Protein AF-A0A2J8AB66-F1 (afdb_monomer_lite)

Secondary structure (DSSP, 8-state):
----------TTHHHHHHHHHHHTT---SSSSS--BPPSS---HHHHHHHHHHHHHHGGGTEEEEEEEEES-SSTTS--EEEEEEEEEPPSPP--TT-EEEEE-TT--HHHHHHHHHHHHHTT--EEEEE-SHHHHHHHHHHHHHHHHHHGGGT----B--------------

Organism: NCBI:txid47790

Radius of gyration: 16.84 Å; chains: 1; bounding box: 41×55×39 Å

Structure (mmCIF, N/CA/C/O backbone):
data_AF-A0A2J8AB66-F1
#
_entry.id   AF-A0A2J8AB66-F1
#
loop_
_atom_site.group_PDB
_atom_site.id
_atom_site.type_symbol
_atom_site.label_atom_id
_atom_site.label_alt_id
_atom_site.label_comp_id
_atom_site.label_asym_id
_atom_site.label_entity_id
_atom_site.label_seq_id
_atom_site.pdbx_PDB_ins_code
_atom_site.Cartn_x
_atom_site.Cartn_y
_atom_site.Cartn_z
_atom_site.occupancy
_atom_site.B_iso_or_equiv
_atom_site.auth_seq_id
_atom_site.auth_comp_id
_atom_site.auth_asym_id
_atom_site.auth_atom_id
_atom_site.pdbx_PDB_model_num
ATOM 1 N N . MET A 1 1 ? -18.210 29.509 10.055 1.00 35.59 1 MET A N 1
ATOM 2 C CA . MET A 1 1 ? -19.276 28.928 9.222 1.00 35.59 1 MET A CA 1
ATOM 3 C C . MET A 1 1 ? -18.715 27.593 8.809 1.00 35.59 1 MET A C 1
ATOM 5 O O . MET A 1 1 ? -17.671 27.567 8.174 1.00 35.59 1 MET A O 1
ATOM 9 N N . ASP A 1 2 ? -19.239 26.560 9.450 1.00 39.25 2 ASP A N 1
ATOM 10 C CA . ASP A 1 2 ? -18.725 25.197 9.447 1.00 39.25 2 ASP A CA 1
ATOM 11 C C . ASP A 1 2 ? -19.463 24.464 8.327 1.00 39.25 2 ASP A C 1
ATOM 13 O O . ASP A 1 2 ? -20.623 24.095 8.495 1.00 39.25 2 ASP A O 1
ATOM 17 N N . ASP A 1 3 ? -18.840 24.379 7.152 1.00 37.38 3 ASP A N 1
ATOM 18 C CA . ASP A 1 3 ? -19.375 23.616 6.025 1.00 37.38 3 ASP A CA 1
ATOM 19 C C . ASP A 1 3 ? -18.994 22.150 6.248 1.00 37.38 3 ASP A C 1
ATOM 21 O O . ASP A 1 3 ? -17.990 21.644 5.739 1.00 37.38 3 ASP A O 1
ATOM 25 N N . GLY A 1 4 ? -19.783 21.491 7.099 1.00 34.44 4 GLY A N 1
ATOM 26 C CA . GLY A 1 4 ? -19.770 20.047 7.259 1.00 34.44 4 GLY A CA 1
ATOM 27 C C . GLY A 1 4 ? -20.143 19.397 5.933 1.00 34.44 4 GLY A C 1
ATOM 28 O O . GLY A 1 4 ? -21.312 19.352 5.563 1.00 34.44 4 GLY A O 1
ATOM 29 N N . MET A 1 5 ? -19.133 18.915 5.211 1.00 34.84 5 MET A N 1
ATOM 30 C CA . MET A 1 5 ? -19.314 18.017 4.079 1.00 34.84 5 MET A CA 1
ATOM 31 C C . MET A 1 5 ? -19.743 16.656 4.646 1.00 34.84 5 MET A C 1
ATOM 33 O O . MET A 1 5 ? -18.910 15.800 4.946 1.00 34.84 5 MET A O 1
ATOM 37 N N . GLU A 1 6 ? -21.043 16.488 4.882 1.00 41.00 6 GLU A N 1
ATOM 38 C CA . GLU A 1 6 ? -21.641 15.159 4.959 1.00 41.00 6 GLU A CA 1
ATOM 39 C C . GLU A 1 6 ? -21.516 14.558 3.554 1.00 41.00 6 GLU A C 1
ATOM 41 O O . GLU A 1 6 ? -22.231 14.932 2.627 1.00 41.00 6 GLU A O 1
ATOM 46 N N . ASP A 1 7 ? -20.512 13.697 3.370 1.00 44.78 7 ASP A N 1
ATOM 47 C CA . ASP A 1 7 ? -20.421 12.822 2.204 1.00 44.78 7 ASP A CA 1
ATOM 48 C C . ASP A 1 7 ? -21.616 11.856 2.285 1.00 44.78 7 ASP A C 1
ATOM 50 O O . ASP A 1 7 ? -21.527 10.780 2.884 1.00 44.78 7 ASP A O 1
ATOM 54 N N . ASP A 1 8 ? -22.751 12.275 1.724 1.00 38.72 8 ASP A N 1
ATOM 55 C CA . ASP A 1 8 ? -23.920 11.431 1.506 1.00 38.72 8 ASP A CA 1
ATOM 56 C C . ASP A 1 8 ? -23.508 10.268 0.598 1.00 38.72 8 ASP A C 1
ATOM 58 O O . ASP A 1 8 ? -23.352 10.411 -0.616 1.00 38.72 8 ASP A O 1
ATOM 62 N N . VAL A 1 9 ? -23.285 9.102 1.205 1.00 44.78 9 VAL A N 1
ATOM 63 C CA . VAL A 1 9 ? -23.057 7.849 0.484 1.00 44.78 9 VAL A CA 1
ATOM 64 C C . VAL A 1 9 ? -24.340 7.534 -0.280 1.00 44.78 9 VAL A C 1
ATOM 66 O O . VAL A 1 9 ? -25.381 7.255 0.319 1.00 44.78 9 VAL A O 1
ATOM 69 N N . GLU A 1 10 ? -24.279 7.630 -1.606 1.00 38.53 10 GLU A N 1
ATOM 70 C CA . GLU A 1 10 ? -25.451 7.523 -2.468 1.00 38.53 10 GLU A CA 1
ATOM 71 C C . GLU A 1 10 ? -26.088 6.130 -2.321 1.00 38.53 10 GLU A C 1
ATOM 73 O O . GLU A 1 10 ? -25.401 5.115 -2.194 1.00 38.53 10 GLU A O 1
ATOM 78 N N . ALA A 1 11 ? -27.422 6.049 -2.335 1.00 36.19 11 ALA A N 1
ATOM 79 C CA . ALA A 1 11 ? -28.160 4.819 -2.022 1.00 36.19 11 ALA A CA 1
ATOM 80 C C . ALA A 1 11 ? -27.862 3.620 -2.965 1.00 36.19 11 ALA A C 1
ATOM 82 O O . ALA A 1 11 ? -28.231 2.485 -2.665 1.00 36.19 11 ALA A O 1
ATOM 83 N N . GLY A 1 12 ? -27.195 3.849 -4.102 1.00 39.09 12 GLY A N 1
ATOM 84 C CA . GLY A 1 12 ? -26.653 2.787 -4.960 1.00 39.09 12 GLY A CA 1
ATOM 85 C C . GLY A 1 12 ? -25.313 2.232 -4.464 1.00 39.09 12 GLY A C 1
ATOM 86 O O . GLY A 1 12 ? -25.084 1.026 -4.520 1.00 39.09 12 GLY A O 1
ATOM 87 N N . GLU A 1 13 ? -24.468 3.089 -3.892 1.00 40.00 13 GLU A N 1
ATOM 88 C CA . GLU A 1 13 ? -23.165 2.742 -3.320 1.00 40.00 13 GLU A CA 1
ATOM 89 C C . GLU A 1 13 ? -23.349 1.862 -2.072 1.00 40.00 13 GLU A C 1
ATOM 91 O O . GLU A 1 13 ? -22.623 0.887 -1.885 1.00 40.00 13 GLU A O 1
ATOM 96 N N . ILE A 1 14 ? -24.409 2.105 -1.283 1.00 38.56 14 ILE A N 1
ATOM 97 C CA . ILE A 1 14 ? -24.776 1.240 -0.146 1.00 38.56 14 ILE A CA 1
ATOM 98 C C . ILE A 1 14 ? -25.229 -0.180 -0.548 1.00 38.56 14 ILE A C 1
ATOM 100 O O . ILE A 1 14 ? -25.126 -1.111 0.252 1.00 38.56 14 ILE A O 1
ATOM 104 N N . GLY A 1 15 ? -25.727 -0.363 -1.775 1.00 33.44 15 GLY A N 1
ATOM 105 C CA . GLY A 1 15 ? -26.093 -1.679 -2.306 1.00 33.44 15 GLY A CA 1
ATOM 106 C C . GLY A 1 15 ? -24.860 -2.495 -2.695 1.00 33.44 15 GLY A C 1
ATOM 107 O O . GLY A 1 15 ? -24.757 -3.671 -2.352 1.00 33.44 15 GLY A O 1
ATOM 108 N N . GLU A 1 16 ? -23.880 -1.845 -3.323 1.00 44.22 16 GLU A N 1
ATOM 109 C CA . GLU A 1 16 ? -22.615 -2.461 -3.737 1.00 44.22 16 GLU A CA 1
ATOM 110 C C . GLU A 1 16 ? -21.721 -2.801 -2.526 1.00 44.22 16 GLU A C 1
ATOM 112 O O . GLU A 1 16 ? -21.129 -3.880 -2.465 1.00 44.22 16 GLU A O 1
ATOM 117 N N . ILE A 1 17 ? -21.687 -1.952 -1.485 1.00 41.94 17 ILE A N 1
ATOM 118 C CA . ILE A 1 17 ? -20.978 -2.270 -0.227 1.00 41.94 17 ILE A CA 1
ATOM 119 C C . ILE A 1 17 ? -21.620 -3.441 0.534 1.00 41.94 17 ILE A C 1
ATOM 121 O O . ILE A 1 17 ? -20.905 -4.207 1.188 1.00 41.94 17 ILE A O 1
ATOM 125 N N . ALA A 1 18 ? -22.949 -3.594 0.455 1.00 36.44 18 ALA A N 1
ATOM 126 C CA . ALA A 1 18 ? -23.658 -4.712 1.065 1.00 36.44 18 ALA A CA 1
ATOM 127 C C . ALA A 1 18 ? -23.316 -6.016 0.337 1.00 36.44 18 ALA A C 1
ATOM 129 O O . ALA A 1 18 ? -23.005 -7.003 0.996 1.00 36.44 18 ALA A O 1
ATOM 130 N N . GLU A 1 19 ? -23.242 -6.000 -0.996 1.00 41.78 19 GLU A N 1
ATOM 131 C CA . GLU A 1 19 ? -22.813 -7.152 -1.793 1.00 41.78 19 GLU A CA 1
ATOM 132 C C . GLU A 1 19 ? -21.354 -7.545 -1.507 1.00 41.78 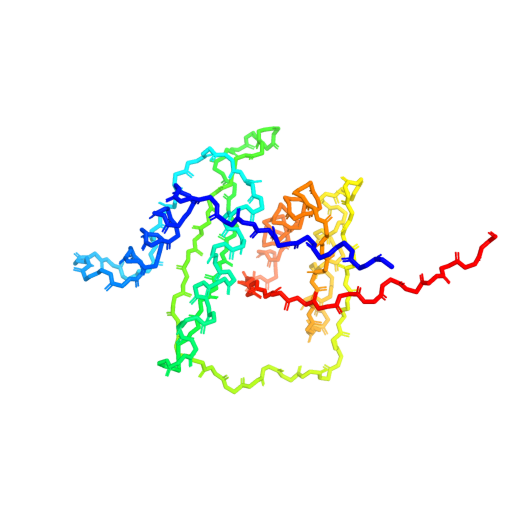19 GLU A C 1
ATOM 134 O O . GLU A 1 19 ? -21.054 -8.731 -1.363 1.00 41.78 19 GLU A O 1
ATOM 139 N N . VAL A 1 20 ? -20.444 -6.579 -1.330 1.00 50.53 20 VAL A N 1
ATOM 140 C CA . VAL A 1 20 ? -19.051 -6.843 -0.915 1.00 50.53 20 VAL A CA 1
ATOM 141 C C . VAL A 1 20 ? -18.999 -7.518 0.464 1.00 50.53 20 VAL A C 1
ATOM 143 O O . VAL A 1 20 ? -18.237 -8.472 0.664 1.00 50.53 2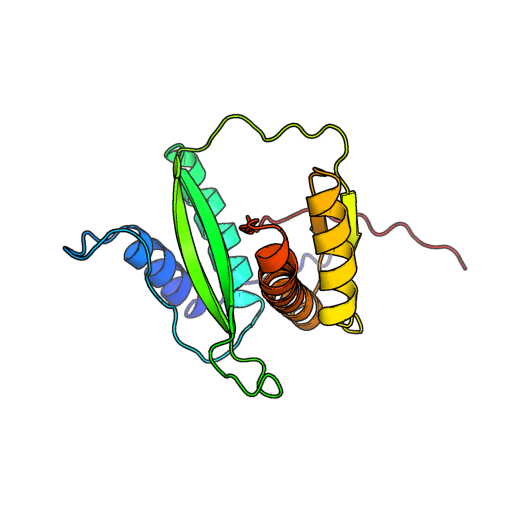0 VAL A O 1
ATOM 146 N N . ALA A 1 21 ? -19.816 -7.061 1.419 1.00 41.12 21 ALA A N 1
ATOM 147 C CA . ALA A 1 21 ? -19.895 -7.633 2.763 1.00 41.12 21 ALA A CA 1
ATOM 148 C C . ALA A 1 21 ? -20.569 -9.020 2.780 1.00 41.12 21 ALA A C 1
ATOM 150 O O . ALA A 1 21 ? -20.110 -9.930 3.477 1.00 41.12 21 ALA A O 1
ATOM 151 N N . GLU A 1 22 ? -21.620 -9.207 1.984 1.00 39.72 22 GLU A N 1
ATOM 152 C CA . GLU A 1 22 ? -22.417 -10.431 1.904 1.00 39.72 22 GLU A CA 1
ATOM 153 C C . GLU A 1 22 ? -21.690 -11.523 1.107 1.00 39.72 22 GLU A C 1
ATOM 155 O O . GLU A 1 22 ? -21.631 -12.673 1.539 1.00 39.72 22 GLU A O 1
ATOM 160 N N . THR A 1 23 ? -20.981 -11.159 0.036 1.00 46.72 23 THR A N 1
ATOM 161 C CA . THR A 1 23 ? -20.051 -12.038 -0.693 1.00 46.72 23 THR A CA 1
ATOM 162 C C . THR A 1 23 ? -18.898 -12.515 0.198 1.00 46.72 23 THR A C 1
ATOM 164 O O . THR A 1 23 ? -18.436 -13.650 0.069 1.00 46.72 23 THR A O 1
ATOM 167 N N . ALA A 1 24 ? -18.457 -11.693 1.157 1.00 44.25 24 ALA A N 1
ATOM 168 C CA . ALA A 1 24 ? -17.495 -12.097 2.184 1.00 44.25 24 ALA A CA 1
ATOM 169 C C . ALA A 1 24 ? -18.121 -12.943 3.321 1.00 44.25 24 ALA A C 1
ATOM 171 O O . ALA A 1 24 ? -17.389 -13.577 4.090 1.00 44.25 24 ALA A O 1
ATOM 172 N N . GLY A 1 25 ? -19.454 -12.959 3.447 1.00 36.81 25 GLY A N 1
ATOM 173 C CA . GLY A 1 25 ? -20.227 -13.735 4.428 1.00 36.81 25 GLY A CA 1
ATOM 174 C C . GLY A 1 25 ? -20.872 -15.021 3.884 1.00 36.81 25 GLY A C 1
ATOM 175 O O . GLY A 1 25 ? -21.253 -15.895 4.667 1.00 36.81 25 GLY A O 1
ATOM 176 N N . GLY A 1 26 ? -20.975 -15.167 2.561 1.00 32.09 26 GLY A N 1
ATOM 177 C CA . GLY A 1 26 ? -21.671 -16.250 1.871 1.00 32.09 26 GLY A CA 1
ATOM 178 C C . GLY A 1 26 ? -20.907 -17.577 1.849 1.00 32.09 26 GLY A C 1
ATOM 179 O O . GLY A 1 26 ? -19.758 -17.681 1.423 1.00 32.09 26 GLY A O 1
ATOM 180 N N . LYS A 1 27 ? -21.578 -18.644 2.284 1.00 38.38 27 LYS A N 1
ATOM 181 C CA . LYS A 1 27 ? -21.066 -20.018 2.368 1.00 38.38 27 LYS A CA 1
ATOM 182 C C . LYS A 1 27 ? -20.981 -20.667 0.976 1.00 38.38 27 LYS A C 1
ATOM 184 O O . LYS A 1 27 ? -21.795 -21.526 0.648 1.00 38.38 27 LYS A O 1
ATOM 189 N N . THR A 1 28 ? -20.001 -20.305 0.149 1.00 33.53 28 THR A N 1
ATOM 190 C CA . THR A 1 28 ? -19.756 -21.001 -1.128 1.00 33.53 28 THR A CA 1
ATOM 191 C C . THR A 1 28 ? -18.797 -22.174 -0.936 1.00 33.53 28 THR A C 1
ATOM 193 O O . THR A 1 28 ? -17.663 -22.006 -0.491 1.00 33.53 28 THR A O 1
ATOM 196 N N . ARG A 1 29 ? -19.265 -23.380 -1.284 1.00 31.55 29 ARG A N 1
ATOM 197 C CA . ARG A 1 29 ? -18.538 -24.664 -1.269 1.00 31.55 29 ARG A CA 1
ATOM 198 C C . ARG A 1 29 ? -17.445 -24.748 -2.357 1.00 31.55 29 ARG A C 1
ATOM 200 O O . ARG A 1 29 ? -17.457 -25.661 -3.177 1.00 31.55 29 ARG A O 1
ATOM 207 N N . GLY A 1 30 ? -16.508 -23.806 -2.358 1.00 33.47 30 GLY A N 1
ATOM 208 C CA . GLY A 1 30 ? -15.254 -23.841 -3.122 1.00 33.47 30 GLY A CA 1
ATOM 209 C C . GLY A 1 30 ? -14.050 -23.712 -2.179 1.00 33.47 30 GLY A C 1
ATOM 210 O O . GLY A 1 30 ? -14.251 -23.461 -0.987 1.00 33.47 30 GLY A O 1
ATOM 211 N N . PRO A 1 31 ? -12.802 -23.904 -2.651 1.00 28.22 31 PRO A N 1
ATOM 212 C CA . PRO A 1 31 ? -11.628 -23.705 -1.804 1.00 28.22 31 PRO A CA 1
ATOM 213 C C . PRO A 1 31 ? -11.660 -22.290 -1.192 1.00 28.22 31 PRO A C 1
ATOM 215 O O . PRO A 1 31 ? -12.020 -21.335 -1.883 1.00 28.22 31 PRO A O 1
ATOM 218 N N . PRO A 1 32 ? -11.343 -22.140 0.104 1.00 32.94 32 PRO A N 1
ATOM 219 C CA . PRO A 1 32 ? -11.624 -20.919 0.847 1.00 32.94 32 PRO A CA 1
ATOM 220 C C . PRO A 1 32 ? -10.870 -19.704 0.282 1.00 32.94 32 PRO A C 1
ATOM 222 O O . PRO A 1 32 ? -9.648 -19.732 0.142 1.00 32.94 32 PRO A O 1
ATOM 225 N N . GLY A 1 33 ? -11.600 -18.608 0.047 1.00 38.12 33 GLY A N 1
ATOM 226 C CA . GLY A 1 33 ? -11.062 -17.258 0.251 1.00 38.12 33 GLY A CA 1
ATOM 227 C C . GLY A 1 33 ? -10.545 -16.474 -0.957 1.00 38.12 33 GLY A C 1
ATOM 228 O O . GLY A 1 33 ? -9.559 -15.758 -0.803 1.00 38.12 33 GLY A O 1
ATOM 229 N N . LYS A 1 34 ? -11.168 -16.556 -2.139 1.00 41.44 34 LYS A N 1
ATOM 230 C CA . LYS A 1 34 ? -10.869 -15.621 -3.241 1.00 41.44 34 LYS A CA 1
ATOM 231 C C . LYS A 1 34 ? -12.130 -15.303 -4.036 1.00 41.44 34 LYS A C 1
ATOM 233 O O . LYS A 1 34 ? -12.453 -16.038 -4.963 1.00 41.44 34 LYS A O 1
ATOM 238 N N . THR A 1 35 ? -12.807 -14.209 -3.704 1.00 42.28 35 THR A N 1
ATOM 239 C CA . THR A 1 35 ? -13.850 -13.658 -4.577 1.00 42.28 35 THR A CA 1
ATOM 240 C C . THR A 1 35 ? -13.280 -12.447 -5.312 1.00 42.28 35 THR A C 1
ATOM 242 O O . THR A 1 35 ? -12.896 -11.480 -4.653 1.00 42.28 35 THR A O 1
ATOM 245 N N . PRO A 1 36 ? -13.120 -12.507 -6.646 1.00 41.28 36 PRO A N 1
ATOM 246 C CA . PRO A 1 36 ? -12.754 -11.344 -7.444 1.00 41.28 36 PRO A CA 1
ATOM 247 C C . PRO A 1 36 ? -13.955 -10.395 -7.527 1.00 41.28 36 PRO A C 1
ATOM 249 O O . PRO A 1 36 ? -15.021 -10.825 -7.952 1.00 41.28 36 PRO A O 1
ATOM 252 N N . LEU A 1 37 ? -13.782 -9.128 -7.147 1.00 49.09 37 LEU A N 1
ATOM 253 C CA . LEU A 1 37 ? -14.740 -8.069 -7.486 1.00 49.09 37 LEU A CA 1
ATOM 254 C C . LEU A 1 37 ? -14.567 -7.661 -8.966 1.00 49.09 37 LEU A C 1
ATOM 256 O O . LEU A 1 37 ? -13.467 -7.802 -9.521 1.00 49.09 37 LEU A O 1
ATOM 260 N N . GLU A 1 38 ? -15.663 -7.236 -9.603 1.00 43.66 38 GLU A N 1
ATOM 261 C CA . GLU A 1 38 ? -15.753 -6.875 -11.030 1.00 43.66 38 GLU A CA 1
ATOM 262 C C . GLU A 1 38 ? -14.817 -5.696 -11.415 1.00 43.66 38 GLU A C 1
ATOM 264 O O . GLU A 1 38 ? -14.382 -4.931 -10.555 1.00 43.66 38 GLU A O 1
ATOM 269 N N . PRO A 1 39 ? -14.420 -5.569 -12.700 1.00 42.28 39 PRO A N 1
ATOM 270 C CA . PRO A 1 39 ? -13.139 -4.980 -13.109 1.00 42.28 39 PRO A CA 1
ATOM 271 C C . PRO A 1 39 ? -13.153 -3.481 -13.433 1.00 42.28 39 PRO A C 1
ATOM 273 O O . PRO A 1 39 ? -12.102 -2.947 -13.809 1.00 42.28 39 PRO A O 1
ATOM 276 N N . GLU A 1 40 ? -14.299 -2.806 -13.364 1.00 44.81 40 GLU A N 1
ATOM 277 C CA . GLU A 1 40 ? -14.406 -1.410 -13.786 1.00 44.81 40 GLU A CA 1
ATOM 278 C C . GLU A 1 40 ? -14.379 -0.472 -12.577 1.00 44.81 40 GLU A C 1
ATOM 280 O O . GLU A 1 40 ? -15.167 -0.589 -11.650 1.00 44.81 40 GLU A O 1
ATOM 285 N N . LEU A 1 41 ? -13.426 0.465 -12.619 1.00 42.19 41 LEU A N 1
ATOM 286 C CA . LEU A 1 41 ? -13.052 1.427 -11.581 1.00 42.19 41 LEU A CA 1
ATOM 287 C C . LEU A 1 4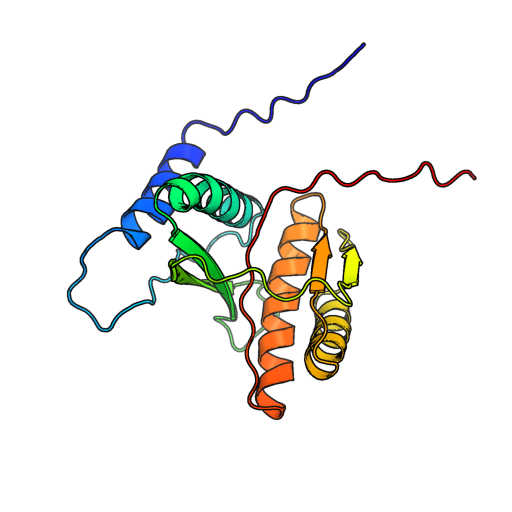1 ? -12.250 0.856 -10.396 1.00 42.19 41 LEU A C 1
ATOM 289 O O . LEU A 1 41 ? -12.766 0.499 -9.346 1.00 42.19 41 LEU A O 1
ATOM 293 N N . VAL A 1 42 ? -10.921 0.996 -10.464 1.00 47.91 42 VAL A N 1
ATOM 294 C CA . VAL A 1 42 ? -10.097 1.196 -9.253 1.00 47.91 42 VAL A CA 1
ATOM 295 C C . VAL A 1 42 ? -10.404 2.600 -8.701 1.00 47.91 42 VAL A C 1
ATOM 297 O O . VAL A 1 42 ? -9.590 3.522 -8.795 1.00 47.91 42 VAL A O 1
ATOM 300 N N . GLY A 1 43 ? -11.636 2.788 -8.227 1.00 52.94 43 GLY A N 1
ATOM 301 C CA . GLY A 1 43 ? -12.140 4.007 -7.610 1.00 52.94 43 GLY A CA 1
ATOM 302 C C . GLY A 1 43 ? -11.948 3.979 -6.096 1.00 52.94 43 GLY A C 1
ATOM 303 O O . GLY A 1 43 ? -11.819 2.920 -5.482 1.00 52.94 43 GLY A O 1
ATOM 304 N N . SER A 1 44 ? -11.956 5.155 -5.468 1.00 56.66 44 SER A N 1
ATOM 305 C CA . SER A 1 44 ? -11.955 5.289 -4.005 1.00 56.66 44 SER A CA 1
ATOM 306 C C . SER A 1 44 ? -13.115 4.551 -3.343 1.00 56.66 44 SER A C 1
ATOM 308 O O . SER A 1 44 ? -12.988 4.150 -2.190 1.00 56.66 44 SER A O 1
ATOM 310 N N . ASN A 1 45 ? -14.213 4.359 -4.070 1.00 69.38 45 ASN A N 1
ATOM 311 C CA . ASN A 1 45 ? -15.475 3.847 -3.553 1.00 69.38 45 ASN A CA 1
ATOM 312 C C . ASN A 1 45 ? -15.322 2.415 -3.024 1.00 69.38 45 ASN A C 1
ATOM 314 O O . ASN A 1 45 ? -15.721 2.145 -1.898 1.00 69.38 45 ASN A O 1
ATOM 318 N N . PHE A 1 46 ? -14.584 1.538 -3.717 1.00 79.25 46 PHE A N 1
ATOM 319 C CA . PHE A 1 46 ? -14.295 0.186 -3.216 1.00 79.25 46 PHE A CA 1
ATOM 320 C C . PHE A 1 46 ? -13.421 0.185 -1.958 1.00 79.25 46 PHE A C 1
ATOM 322 O O . PHE A 1 46 ? -13.652 -0.586 -1.031 1.00 79.25 46 PHE A O 1
ATOM 329 N N . ILE A 1 47 ? -12.410 1.054 -1.885 1.00 88.12 47 ILE A N 1
ATOM 330 C CA . ILE A 1 47 ? -11.537 1.117 -0.704 1.00 88.12 47 ILE A CA 1
ATOM 331 C C . ILE A 1 47 ? -12.291 1.693 0.500 1.00 88.12 47 ILE A C 1
ATOM 333 O O . ILE A 1 47 ? -12.141 1.180 1.610 1.00 88.12 47 ILE A O 1
ATOM 337 N N . LYS A 1 48 ? -13.141 2.705 0.274 1.00 86.06 48 LYS A N 1
ATOM 338 C CA . LYS A 1 48 ? -14.083 3.222 1.275 1.00 86.06 48 LYS A CA 1
ATOM 339 C C . LYS A 1 48 ? -15.037 2.118 1.737 1.00 86.06 48 LYS A C 1
ATOM 341 O O . LYS A 1 48 ? -15.148 1.902 2.938 1.00 86.06 48 LYS A O 1
ATOM 346 N N . ALA A 1 49 ? -15.636 1.367 0.812 1.00 84.25 49 ALA A N 1
ATOM 347 C CA . ALA A 1 49 ? -16.518 0.241 1.111 1.00 84.25 49 ALA A CA 1
ATOM 348 C C . ALA A 1 49 ? -15.847 -0.796 2.016 1.00 84.25 49 ALA A C 1
ATOM 350 O O . ALA A 1 49 ? -16.412 -1.201 3.028 1.00 84.25 49 ALA A O 1
ATOM 351 N N . ILE A 1 50 ? -14.603 -1.172 1.704 1.00 88.56 50 ILE A N 1
ATOM 352 C CA . ILE A 1 50 ? -13.827 -2.099 2.532 1.00 88.56 50 ILE A CA 1
ATOM 353 C C . ILE A 1 50 ? -13.572 -1.496 3.920 1.00 88.56 50 ILE A C 1
ATOM 355 O O . ILE A 1 50 ? -13.741 -2.193 4.916 1.00 88.56 50 ILE A O 1
ATOM 359 N N . ALA A 1 51 ? -13.195 -0.217 4.017 1.00 88.56 51 ALA A N 1
ATOM 360 C CA . ALA A 1 51 ? -12.970 0.448 5.305 1.00 88.56 51 ALA A CA 1
ATOM 361 C C . ALA A 1 51 ? -14.246 0.513 6.169 1.00 88.56 51 ALA A C 1
ATOM 363 O O . ALA A 1 51 ? -14.196 0.267 7.376 1.00 88.56 51 ALA A O 1
ATOM 364 N N . ILE A 1 52 ? -15.401 0.781 5.554 1.00 86.69 52 ILE A N 1
ATOM 365 C CA . ILE A 1 52 ? -16.711 0.748 6.216 1.00 86.69 52 ILE A CA 1
ATOM 366 C C . ILE A 1 52 ? -17.030 -0.681 6.679 1.00 86.69 52 ILE A C 1
ATOM 368 O O . ILE A 1 52 ? -17.338 -0.895 7.851 1.00 86.69 52 ILE A O 1
ATOM 372 N N . ALA A 1 53 ? -16.876 -1.676 5.800 1.00 86.44 53 ALA A N 1
ATOM 373 C CA . ALA A 1 53 ? -17.116 -3.082 6.122 1.00 86.44 53 ALA A CA 1
ATOM 374 C C . ALA A 1 53 ? -16.240 -3.571 7.286 1.00 86.44 53 ALA A C 1
ATOM 376 O O . ALA A 1 53 ? -16.718 -4.306 8.148 1.00 86.44 53 ALA A O 1
ATOM 377 N N . ARG A 1 54 ? -14.978 -3.129 7.365 1.00 89.12 54 ARG A N 1
ATOM 378 C CA . ARG A 1 54 ? -14.096 -3.415 8.510 1.00 89.12 54 ARG A CA 1
ATOM 379 C C . ARG A 1 54 ? -14.663 -2.890 9.824 1.00 89.12 54 ARG A C 1
ATOM 381 O O . ARG A 1 54 ? -14.631 -3.614 10.813 1.00 89.12 54 ARG A O 1
ATOM 388 N N . T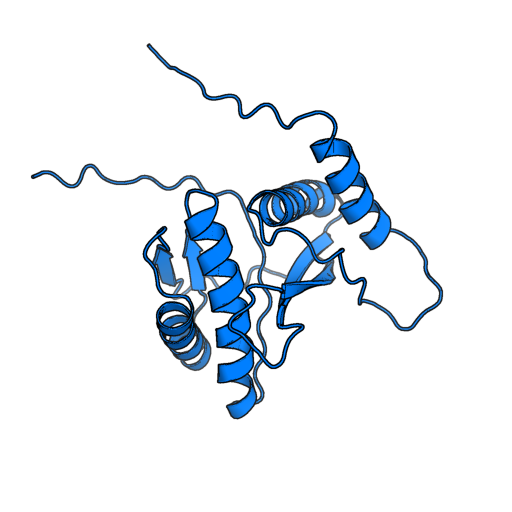HR A 1 55 ? -15.211 -1.675 9.831 1.00 85.06 55 THR A N 1
ATOM 389 C CA . THR A 1 55 ? -15.842 -1.085 11.025 1.00 85.06 55 THR A CA 1
ATOM 390 C C . THR A 1 55 ? -17.024 -1.926 11.512 1.00 85.06 55 THR A C 1
ATOM 392 O O . THR A 1 55 ? -17.149 -2.159 12.712 1.00 85.06 55 THR A O 1
ATOM 395 N N . TYR A 1 56 ? -17.857 -2.439 10.600 1.00 84.94 56 TYR A N 1
ATOM 396 C CA . TYR A 1 56 ? -18.955 -3.344 10.960 1.00 84.94 56 TYR A CA 1
ATOM 397 C C . TYR A 1 56 ? -18.451 -4.697 11.478 1.00 84.94 56 TYR A C 1
ATOM 399 O O . TYR A 1 56 ? -18.890 -5.160 12.526 1.00 84.94 56 TYR A O 1
ATOM 407 N N . LEU A 1 57 ? -17.491 -5.312 10.782 1.00 84.50 57 LEU A N 1
ATOM 408 C CA . LEU A 1 57 ? -16.947 -6.628 11.137 1.00 84.50 57 LEU A CA 1
ATOM 409 C C . LEU A 1 57 ? -16.174 -6.633 12.464 1.00 84.50 57 LEU A C 1
ATOM 411 O O . LEU A 1 57 ? -16.103 -7.673 13.119 1.00 84.50 57 LEU A O 1
ATOM 415 N N . ALA A 1 58 ? -15.638 -5.487 12.887 1.00 81.50 58 ALA A N 1
ATOM 416 C CA . ALA A 1 58 ? -14.935 -5.357 14.159 1.00 81.50 58 ALA A CA 1
ATOM 417 C C . ALA A 1 58 ? -15.819 -5.716 15.369 1.00 81.50 58 ALA A C 1
ATOM 419 O O . ALA A 1 58 ? -15.294 -6.192 16.375 1.00 81.50 58 ALA A O 1
ATOM 420 N N . GLN A 1 59 ? -17.144 -5.543 15.263 1.00 83.88 59 GLN A N 1
ATOM 421 C CA . GLN A 1 59 ? -18.104 -5.919 16.311 1.00 83.88 59 GLN A CA 1
ATOM 422 C C . GLN A 1 59 ? -18.106 -7.429 16.591 1.00 83.88 59 GLN A C 1
ATOM 424 O O . GLN A 1 59 ? -18.344 -7.841 17.723 1.00 83.88 59 GLN A O 1
ATOM 429 N N . ASP A 1 60 ? -17.773 -8.235 15.582 1.00 86.56 60 ASP A N 1
ATOM 430 C CA . ASP A 1 60 ? -17.703 -9.695 15.662 1.00 86.56 60 ASP A CA 1
ATOM 431 C C . ASP A 1 60 ? -16.260 -10.209 15.836 1.00 86.56 60 ASP A C 1
ATOM 433 O O . ASP A 1 60 ? -15.970 -11.370 15.540 1.00 86.56 60 ASP A O 1
ATOM 437 N N . GLU A 1 61 ? -15.324 -9.348 16.258 1.00 87.81 61 GLU A N 1
ATOM 438 C CA . GLU A 1 61 ? -13.885 -9.652 16.342 1.00 87.81 61 GLU A CA 1
ATOM 439 C C . GLU A 1 61 ? -13.294 -10.134 15.003 1.00 87.81 61 GLU A C 1
ATOM 441 O O . GLU A 1 61 ? -12.364 -10.951 14.946 1.00 87.81 61 GLU A O 1
ATOM 446 N N . LEU A 1 62 ? -13.836 -9.628 13.895 1.00 87.56 62 LEU A N 1
ATOM 447 C CA . LEU A 1 62 ? -13.398 -9.939 12.542 1.00 87.56 62 LEU A CA 1
ATOM 448 C C . LEU A 1 62 ? -12.732 -8.723 11.900 1.00 87.56 62 LEU A C 1
ATOM 450 O O . LEU A 1 62 ? -13.057 -7.575 12.179 1.00 87.56 62 LEU A O 1
ATOM 454 N N . ASP A 1 63 ? -11.794 -8.999 11.005 1.00 88.38 63 ASP A N 1
ATOM 455 C CA . ASP A 1 63 ? -11.116 -8.002 10.195 1.00 88.38 63 ASP A CA 1
ATOM 456 C C . ASP A 1 63 ? -11.128 -8.419 8.725 1.00 88.38 63 ASP A C 1
ATOM 458 O O . ASP A 1 63 ? -11.214 -9.606 8.384 1.00 88.38 63 ASP A O 1
ATOM 462 N N . LEU A 1 64 ? -11.033 -7.424 7.853 1.00 88.44 64 LEU A N 1
ATOM 463 C CA . LEU A 1 64 ? -11.029 -7.578 6.411 1.00 88.44 64 LEU A CA 1
ATOM 464 C C . LEU A 1 64 ? -9.783 -6.903 5.841 1.00 88.44 64 LEU A C 1
ATOM 466 O O . LEU A 1 64 ? -9.470 -5.754 6.140 1.00 88.44 64 LEU A O 1
ATOM 470 N N . SER A 1 65 ? -9.068 -7.631 4.995 1.00 92.00 65 SER A N 1
ATOM 471 C CA . SER A 1 65 ? -7.886 -7.137 4.294 1.00 92.00 65 SER A CA 1
ATOM 472 C C . SER A 1 65 ? -8.007 -7.415 2.806 1.00 92.00 65 SER A C 1
ATOM 474 O O . SER A 1 65 ? -8.771 -8.294 2.395 1.00 92.00 65 SER A O 1
ATOM 476 N N . PHE A 1 66 ? -7.234 -6.694 1.999 1.00 92.62 66 PHE A N 1
ATOM 477 C CA . PHE A 1 66 ? -7.213 -6.893 0.557 1.00 92.62 66 PHE A CA 1
ATOM 478 C C . PHE A 1 66 ? -5.798 -6.979 -0.011 1.00 92.62 66 PHE A C 1
ATOM 480 O O . PHE A 1 66 ? -4.824 -6.505 0.578 1.00 92.62 66 PHE A O 1
ATOM 487 N N . GLN A 1 67 ? -5.700 -7.592 -1.187 1.00 91.62 67 GLN A N 1
ATOM 488 C CA . GLN A 1 67 ? -4.489 -7.664 -1.988 1.00 91.62 67 GLN A CA 1
ATOM 489 C C . GLN A 1 67 ? -4.794 -7.299 -3.442 1.00 91.62 67 GLN A C 1
ATOM 491 O O . GLN A 1 67 ? -5.528 -8.035 -4.103 1.00 91.62 67 GLN A O 1
ATOM 496 N N . PRO A 1 68 ? -4.229 -6.205 -3.969 1.00 91.50 68 PRO A N 1
ATOM 497 C CA . PRO A 1 68 ? -4.372 -5.862 -5.377 1.00 91.50 68 PRO A CA 1
ATOM 498 C C . PRO A 1 68 ? -3.497 -6.759 -6.256 1.00 91.50 68 PRO A C 1
ATOM 500 O O . PRO A 1 68 ? -2.337 -7.013 -5.927 1.00 91.50 68 PRO A O 1
ATOM 503 N N . ALA A 1 69 ? -4.021 -7.204 -7.394 1.00 87.75 69 ALA A N 1
ATOM 504 C CA . ALA A 1 69 ? -3.266 -7.895 -8.434 1.00 87.75 69 ALA A CA 1
ATOM 505 C C . ALA A 1 69 ? -3.645 -7.380 -9.822 1.00 87.75 69 ALA A C 1
ATOM 507 O O . ALA A 1 69 ? -4.825 -7.245 -10.143 1.00 87.75 69 ALA A O 1
ATOM 508 N N . PHE A 1 70 ? -2.641 -7.122 -10.655 1.00 86.94 70 PHE A N 1
ATOM 509 C CA . PHE A 1 70 ? -2.858 -6.707 -12.038 1.00 86.94 70 PHE A CA 1
ATOM 510 C C . PHE A 1 70 ? -3.443 -7.862 -12.851 1.00 86.94 70 PHE A C 1
ATOM 512 O O . PHE A 1 70 ? -2.962 -8.991 -12.756 1.00 86.94 70 PHE A O 1
ATOM 519 N N . ARG A 1 71 ? -4.489 -7.577 -13.631 1.00 78.31 71 ARG A N 1
ATOM 520 C CA . ARG A 1 71 ? -5.122 -8.574 -14.509 1.00 78.31 71 ARG A CA 1
ATOM 521 C C . ARG A 1 71 ? -4.401 -8.724 -15.842 1.00 78.31 71 ARG A C 1
ATOM 523 O O . ARG A 1 71 ? -4.319 -9.828 -16.369 1.00 78.31 71 ARG A O 1
ATOM 530 N N . ASP A 1 72 ? -3.858 -7.626 -16.350 1.00 73.44 72 ASP A N 1
ATOM 531 C CA . ASP A 1 72 ? -3.208 -7.585 -17.650 1.00 73.44 72 ASP A CA 1
ATOM 532 C C . ASP A 1 72 ? -1.684 -7.635 -17.513 1.00 73.44 72 ASP A C 1
ATOM 534 O O . ASP A 1 72 ? -1.081 -6.960 -16.671 1.00 73.44 72 ASP A O 1
ATOM 538 N N . ALA A 1 73 ? -1.042 -8.413 -18.391 1.00 68.12 73 ALA A N 1
ATOM 539 C CA . ALA A 1 73 ? 0.406 -8.333 -18.583 1.00 68.12 73 ALA A CA 1
ATOM 540 C C . ALA A 1 73 ? 0.810 -6.942 -19.103 1.00 68.12 73 ALA A C 1
ATOM 542 O O . ALA A 1 73 ? 1.862 -6.417 -18.732 1.00 68.12 73 ALA A O 1
ATOM 543 N N . ASP A 1 74 ? -0.060 -6.334 -19.916 1.00 68.44 74 ASP A N 1
ATOM 544 C CA . ASP A 1 74 ? 0.030 -4.938 -20.321 1.00 68.44 74 ASP A CA 1
ATOM 545 C C . ASP A 1 74 ? -0.490 -4.020 -19.205 1.00 68.44 74 ASP A C 1
ATOM 547 O O . ASP A 1 74 ? -1.680 -3.740 -19.070 1.00 68.44 74 ASP A O 1
ATOM 551 N N . ARG A 1 75 ? 0.452 -3.526 -18.403 1.00 65.06 75 ARG A N 1
ATOM 552 C CA . ARG A 1 75 ? 0.196 -2.648 -17.254 1.00 65.06 75 ARG A CA 1
ATOM 553 C C . ARG A 1 75 ? -0.101 -1.197 -17.651 1.00 65.06 75 ARG A C 1
ATOM 555 O O . ARG A 1 75 ? -0.172 -0.339 -16.771 1.00 65.06 75 ARG A O 1
ATOM 562 N N . SER A 1 76 ? -0.238 -0.898 -18.948 1.00 64.06 76 SER A N 1
ATOM 563 C CA . SER A 1 76 ? -0.724 0.405 -19.416 1.00 64.06 76 SER A CA 1
ATOM 564 C C . SER A 1 76 ? -2.188 0.625 -19.025 1.00 64.06 76 SER A C 1
ATOM 566 O O . SER A 1 76 ? -2.588 1.750 -18.713 1.00 64.06 76 SER A O 1
ATOM 568 N N . LYS A 1 77 ? -2.971 -0.460 -18.948 1.00 65.44 77 LYS A N 1
ATOM 569 C CA . LYS A 1 77 ? -4.320 -0.456 -18.388 1.00 65.44 77 LYS A CA 1
ATOM 570 C C . LYS A 1 77 ? -4.237 -0.581 -16.871 1.00 65.44 77 LYS A C 1
ATOM 572 O O . LYS A 1 77 ? -3.697 -1.545 -16.333 1.00 65.44 77 LYS A O 1
ATOM 577 N N . LYS A 1 78 ? -4.815 0.386 -16.158 1.00 69.12 78 LYS A N 1
ATOM 578 C CA . LYS A 1 78 ? -4.934 0.370 -14.690 1.00 69.12 78 LYS A CA 1
ATOM 579 C C . LYS A 1 78 ? -6.068 -0.569 -14.236 1.00 69.12 78 LYS A C 1
ATOM 581 O O . LYS A 1 78 ? -6.961 -0.141 -13.515 1.00 69.12 78 LYS A O 1
ATOM 586 N N . SER A 1 79 ? -6.053 -1.830 -14.679 1.00 75.62 79 SER A N 1
ATOM 587 C CA . SER A 1 79 ? -7.012 -2.854 -14.243 1.00 75.62 79 SER A CA 1
ATOM 588 C C . SER A 1 79 ? -6.399 -3.723 -13.146 1.00 75.62 79 SER A C 1
ATOM 590 O O . SER A 1 79 ? -5.353 -4.356 -13.329 1.00 75.62 79 SER A O 1
ATOM 592 N N . VAL A 1 80 ? -7.049 -3.738 -11.983 1.00 79.50 80 VAL A N 1
ATOM 593 C CA . VAL A 1 80 ? -6.587 -4.449 -10.790 1.00 79.50 80 VAL A CA 1
ATOM 594 C C . VAL A 1 80 ? -7.752 -5.223 -10.191 1.00 79.50 80 VAL A C 1
ATOM 596 O O . VAL A 1 80 ? -8.812 -4.660 -9.957 1.00 79.50 80 VAL A O 1
ATOM 599 N N . ALA A 1 81 ? -7.536 -6.503 -9.900 1.00 85.12 81 ALA A N 1
ATOM 600 C CA . ALA A 1 81 ? -8.426 -7.291 -9.057 1.00 85.12 81 ALA A CA 1
ATOM 601 C C . ALA A 1 81 ? -8.042 -7.115 -7.582 1.00 85.12 81 ALA A C 1
ATOM 603 O O . ALA A 1 81 ? -6.854 -7.129 -7.249 1.00 85.12 81 ALA A O 1
ATOM 604 N N . LEU A 1 82 ? -9.031 -7.008 -6.695 1.00 87.38 82 LEU A N 1
ATOM 605 C CA . LEU A 1 82 ? -8.818 -6.998 -5.248 1.00 87.38 82 LEU A CA 1
ATOM 606 C C . LEU A 1 82 ? -9.173 -8.370 -4.670 1.00 87.38 82 LEU A C 1
ATOM 608 O O . LEU A 1 82 ? -10.322 -8.798 -4.726 1.00 87.38 82 LEU A O 1
ATOM 612 N N . TYR A 1 83 ? -8.186 -9.067 -4.110 1.00 85.75 83 TYR A N 1
ATOM 613 C CA . TYR A 1 83 ? -8.414 -10.316 -3.386 1.00 85.75 83 TYR A CA 1
ATOM 614 C C . TYR A 1 83 ? -8.659 -10.031 -1.911 1.00 85.75 83 TYR A C 1
ATOM 616 O O . TYR A 1 83 ? -7.750 -9.595 -1.202 1.00 85.75 83 TYR A O 1
ATOM 624 N N . MET A 1 84 ? -9.874 -10.314 -1.455 1.00 86.81 84 MET A N 1
ATOM 625 C CA . MET A 1 84 ? -10.308 -10.074 -0.082 1.00 86.81 84 MET A CA 1
ATOM 626 C C . MET A 1 84 ? -10.011 -11.269 0.827 1.00 86.81 84 MET A C 1
ATOM 628 O O . MET A 1 84 ? -10.119 -12.422 0.414 1.00 86.81 84 MET A O 1
ATOM 632 N N . SER A 1 85 ? -9.664 -11.000 2.084 1.00 87.88 85 SER A N 1
ATOM 633 C CA . SER A 1 85 ? -9.479 -12.023 3.114 1.00 87.88 85 SER A CA 1
ATOM 634 C C . SER A 1 85 ? -10.075 -11.557 4.434 1.00 87.88 85 SER A C 1
ATOM 636 O O . SER A 1 85 ? -9.659 -10.531 4.973 1.00 87.88 85 SER A O 1
ATOM 638 N N . LYS A 1 86 ? -11.005 -12.354 4.964 1.00 88.25 86 LYS A N 1
ATOM 639 C CA . LYS A 1 86 ? -11.621 -12.178 6.280 1.00 88.25 86 LYS A CA 1
ATOM 640 C C . LYS A 1 86 ? -10.874 -13.014 7.315 1.00 88.25 86 LYS A C 1
ATOM 642 O O . LYS A 1 86 ? -10.658 -14.208 7.111 1.00 88.25 86 LYS A O 1
ATOM 647 N N . THR A 1 87 ? -10.481 -12.406 8.425 1.00 86.62 87 THR A N 1
ATOM 648 C CA . THR A 1 87 ? -9.725 -13.067 9.499 1.00 86.62 87 THR A CA 1
ATOM 649 C C . THR A 1 87 ? -10.260 -12.659 10.861 1.00 86.62 87 THR A C 1
ATOM 651 O O . THR A 1 87 ? -10.893 -11.620 10.978 1.00 86.62 87 THR A O 1
ATOM 654 N N . LYS A 1 88 ? -9.985 -13.438 11.911 1.00 88.88 88 LYS A N 1
ATOM 655 C CA . LYS A 1 88 ? -10.160 -12.930 13.278 1.00 88.88 88 LYS A CA 1
ATOM 656 C C . LYS A 1 88 ? -9.176 -11.792 13.528 1.00 88.88 88 LYS A C 1
ATOM 658 O O . LYS A 1 88 ? -8.034 -11.877 13.061 1.00 88.88 88 LYS A O 1
ATOM 663 N N . VAL A 1 89 ? -9.605 -10.771 14.263 1.00 80.25 89 VAL A N 1
ATOM 664 C CA . VAL A 1 89 ? -8.721 -9.709 14.748 1.00 80.25 89 VAL A CA 1
ATOM 665 C C . VAL A 1 89 ? -7.583 -10.373 15.524 1.00 80.25 89 VAL A C 1
ATOM 667 O O . VAL A 1 89 ? -7.802 -11.172 16.435 1.00 80.25 89 VAL A O 1
ATOM 670 N N . ARG A 1 90 ? -6.345 -10.112 15.102 1.00 67.81 90 ARG A N 1
ATOM 671 C CA . ARG A 1 90 ? -5.143 -10.536 15.828 1.00 67.81 90 ARG A CA 1
ATOM 672 C C . ARG A 1 90 ? -4.724 -9.413 16.773 1.00 67.81 90 ARG A C 1
ATOM 674 O O . ARG A 1 90 ? -5.138 -8.271 16.587 1.00 67.81 90 ARG A O 1
ATOM 681 N N . ALA A 1 91 ? -3.899 -9.738 17.771 1.00 60.84 91 ALA A N 1
ATOM 682 C CA . ALA A 1 91 ? -3.271 -8.719 18.609 1.00 60.84 91 ALA A CA 1
ATOM 683 C C . ALA A 1 91 ? -2.624 -7.631 17.723 1.00 60.84 91 ALA A C 1
ATOM 685 O O . ALA A 1 91 ? -2.116 -7.980 16.649 1.00 60.84 91 ALA A O 1
ATOM 686 N N . PRO A 1 92 ? -2.654 -6.348 18.136 1.00 57.03 92 PRO A N 1
ATOM 687 C CA . PRO A 1 92 ? -2.119 -5.252 17.338 1.00 57.03 92 PRO A CA 1
ATOM 688 C C . PRO A 1 92 ? -0.706 -5.578 16.856 1.00 57.03 92 PRO A C 1
ATOM 690 O O . PRO A 1 92 ? 0.139 -6.006 17.646 1.00 57.03 92 PRO A O 1
ATOM 693 N N . ILE A 1 93 ? -0.453 -5.393 15.559 1.00 58.09 93 ILE A N 1
ATOM 694 C CA . ILE A 1 93 ? 0.911 -5.437 15.030 1.00 58.09 93 ILE A CA 1
ATOM 695 C C . ILE A 1 93 ? 1.678 -4.329 15.758 1.00 58.09 93 ILE A C 1
ATOM 697 O O . ILE A 1 93 ? 1.173 -3.215 15.883 1.00 58.09 93 ILE A O 1
ATOM 701 N N . SER A 1 94 ? 2.847 -4.661 16.307 1.00 55.41 94 SER A N 1
ATOM 702 C CA . SER A 1 94 ? 3.697 -3.727 17.049 1.00 55.41 94 SER A CA 1
ATOM 703 C C . SER A 1 94 ? 3.827 -2.395 16.293 1.00 55.41 94 SER A C 1
ATOM 705 O O . SER A 1 94 ? 4.322 -2.361 15.170 1.00 55.41 94 SER A O 1
ATOM 707 N N . ILE A 1 95 ? 3.359 -1.309 16.916 1.00 57.31 95 ILE A N 1
ATOM 708 C CA . ILE A 1 95 ? 3.381 0.076 16.394 1.00 57.31 95 ILE A CA 1
ATOM 709 C C . ILE A 1 95 ? 4.755 0.748 16.531 1.00 57.31 95 ILE A C 1
ATOM 711 O O . ILE A 1 95 ? 4.930 1.922 16.216 1.00 57.31 95 ILE A O 1
ATOM 715 N N . VAL A 1 96 ? 5.731 0.015 17.062 1.00 56.25 96 VAL A N 1
ATOM 716 C CA . VAL A 1 96 ? 7.107 0.482 17.184 1.00 56.25 96 VAL A CA 1
ATOM 717 C C . VAL A 1 96 ? 7.661 0.552 15.757 1.00 56.25 96 VAL A C 1
ATOM 719 O O . VAL A 1 96 ? 7.681 -0.463 15.068 1.00 56.25 96 VAL A O 1
ATOM 722 N N . ASP A 1 97 ? 8.032 1.751 15.305 1.00 68.38 97 ASP A N 1
ATOM 723 C CA . ASP A 1 97 ? 8.540 2.065 13.955 1.00 68.38 97 ASP A CA 1
ATOM 724 C C . ASP A 1 97 ? 7.499 2.174 12.821 1.00 68.38 97 ASP A C 1
ATOM 726 O O . ASP A 1 97 ? 7.779 1.836 11.666 1.00 68.38 97 ASP A O 1
ATOM 730 N N . GLU A 1 98 ? 6.311 2.709 13.125 1.00 80.44 98 GLU A N 1
ATOM 731 C CA . GLU A 1 98 ? 5.335 3.092 12.099 1.00 80.44 98 GLU A CA 1
ATOM 732 C C . GLU A 1 98 ? 5.867 4.198 11.171 1.00 80.44 98 GLU A C 1
ATOM 734 O O . GLU A 1 98 ? 6.386 5.233 11.594 1.00 80.44 98 GLU A O 1
ATOM 739 N N . VAL A 1 99 ? 5.727 3.967 9.868 1.00 89.94 99 VAL A N 1
ATOM 740 C CA . VAL A 1 99 ? 6.083 4.905 8.811 1.00 89.94 99 VAL A CA 1
ATOM 741 C C . VAL A 1 99 ? 4.820 5.388 8.116 1.00 89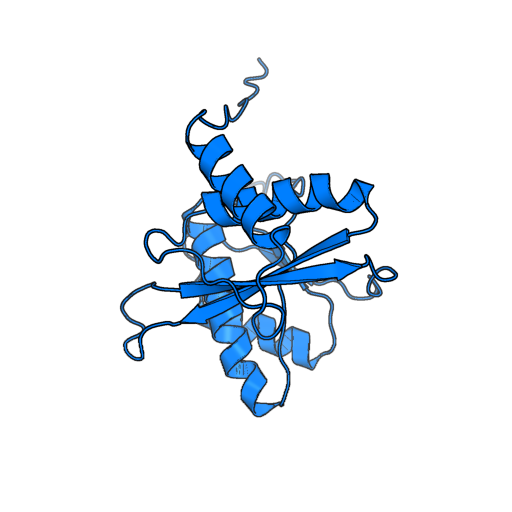.94 99 VAL A C 1
ATOM 743 O O . VAL A 1 99 ? 4.185 4.624 7.391 1.00 89.94 99 VAL A O 1
ATOM 746 N N . ASP A 1 100 ? 4.562 6.689 8.195 1.00 90.62 100 ASP A N 1
ATOM 747 C CA . ASP A 1 100 ? 3.571 7.347 7.348 1.00 90.62 100 ASP A CA 1
ATOM 748 C C . ASP A 1 100 ? 4.149 7.709 5.973 1.00 90.62 100 ASP A C 1
ATOM 750 O O . ASP A 1 100 ? 5.192 8.358 5.847 1.00 90.62 100 ASP A O 1
ATOM 754 N N . MET A 1 101 ? 3.442 7.315 4.916 1.00 94.25 101 MET A N 1
ATOM 755 C CA . MET A 1 101 ? 3.769 7.627 3.527 1.00 94.25 101 MET A CA 1
ATOM 756 C C . MET A 1 101 ? 2.590 8.351 2.862 1.00 94.25 101 MET A C 1
ATOM 758 O O . MET A 1 101 ? 1.657 7.694 2.390 1.00 94.25 101 MET A O 1
ATOM 762 N N . PRO A 1 102 ? 2.614 9.695 2.797 1.00 94.38 102 PRO A N 1
ATOM 763 C CA . PRO A 1 102 ? 1.561 10.463 2.149 1.00 94.38 102 PRO A CA 1
ATOM 764 C C . PRO A 1 102 ? 1.620 10.317 0.628 1.00 94.38 102 PRO A C 1
ATOM 766 O O . PRO A 1 102 ? 2.655 10.539 -0.005 1.00 94.38 102 PRO A O 1
ATOM 769 N N . ILE A 1 103 ? 0.482 9.970 0.038 1.00 95.19 103 ILE A N 1
ATOM 770 C CA . ILE A 1 103 ? 0.287 9.752 -1.392 1.00 95.19 103 ILE A CA 1
ATOM 771 C C . ILE A 1 103 ? -0.627 10.848 -1.927 1.00 95.19 103 ILE A C 1
ATOM 773 O O . ILE A 1 103 ? -1.696 11.121 -1.381 1.00 95.19 103 ILE A O 1
ATOM 777 N N . GLY A 1 104 ? -0.194 11.488 -3.007 1.00 93.69 104 GLY A N 1
ATOM 778 C CA . GLY A 1 104 ? -0.952 12.510 -3.712 1.00 93.69 104 GLY A CA 1
ATOM 779 C C . GLY A 1 104 ? -1.392 12.053 -5.098 1.00 93.69 104 GLY A C 1
ATOM 780 O O . GLY A 1 104 ? -1.009 10.992 -5.598 1.00 93.69 104 GLY A O 1
ATOM 781 N N . ARG A 1 105 ? -2.161 12.919 -5.756 1.00 94.19 105 ARG A N 1
ATOM 782 C CA . ARG A 1 105 ? -2.587 12.758 -7.153 1.00 94.19 105 ARG A CA 1
ATOM 783 C C . ARG A 1 105 ? -1.418 12.532 -8.120 1.00 94.19 105 ARG A C 1
ATOM 785 O O . ARG A 1 105 ? -1.500 11.677 -8.992 1.00 94.19 105 ARG A O 1
ATOM 792 N N . GLU A 1 106 ? -0.318 13.255 -7.918 1.00 95.00 106 GLU A N 1
ATOM 793 C CA . GLU A 1 106 ? 0.876 13.204 -8.778 1.00 95.00 106 GLU A CA 1
ATOM 794 C C . GLU A 1 106 ? 1.880 12.109 -8.370 1.00 95.00 106 GLU A C 1
ATOM 796 O O . GLU A 1 106 ? 2.940 11.951 -8.984 1.00 95.00 106 GLU A O 1
ATOM 801 N N . SER A 1 107 ? 1.589 11.347 -7.310 1.00 95.56 107 SER A N 1
ATOM 802 C CA . SER A 1 107 ? 2.469 10.272 -6.858 1.00 95.56 107 SER A CA 1
ATOM 803 C C . SER A 1 107 ? 2.523 9.153 -7.894 1.00 95.56 107 SER A C 1
ATOM 805 O O . SER A 1 107 ? 1.511 8.553 -8.243 1.00 95.56 107 SER A O 1
ATOM 807 N N . LYS A 1 108 ? 3.731 8.816 -8.350 1.00 95.06 108 LYS A N 1
ATOM 808 C CA . LYS A 1 108 ? 3.951 7.711 -9.290 1.00 95.06 108 LYS A CA 1
ATOM 809 C C . LYS A 1 108 ? 3.874 6.369 -8.548 1.00 95.06 108 LYS A C 1
ATOM 811 O O . LYS A 1 108 ? 4.731 6.137 -7.688 1.00 95.06 108 LYS A O 1
ATOM 816 N N . PRO A 1 109 ? 2.937 5.459 -8.883 1.00 94.94 109 PRO A N 1
ATOM 817 C CA . PRO A 1 109 ? 2.752 4.208 -8.144 1.00 94.94 109 PRO A CA 1
ATOM 818 C C . PRO A 1 109 ? 4.019 3.357 -8.010 1.00 94.94 109 PRO A C 1
ATOM 820 O O . PRO A 1 109 ? 4.267 2.800 -6.949 1.00 94.94 109 PRO A O 1
ATOM 823 N N . GLN A 1 110 ? 4.863 3.296 -9.043 1.00 95.50 110 GLN A N 1
ATOM 824 C CA . GLN A 1 110 ? 6.109 2.521 -9.032 1.00 95.50 110 GLN A CA 1
ATOM 825 C C . GLN A 1 110 ? 7.149 3.092 -8.056 1.00 95.50 110 GLN A C 1
ATOM 827 O O . GLN A 1 110 ? 7.867 2.338 -7.404 1.00 95.50 110 GLN A O 1
ATOM 832 N N . VAL A 1 111 ? 7.211 4.422 -7.920 1.00 97.44 111 VAL A N 1
ATOM 833 C CA . VAL A 1 111 ? 8.127 5.087 -6.979 1.00 97.44 111 VAL A CA 1
ATOM 834 C C . VAL A 1 111 ? 7.686 4.807 -5.545 1.00 97.44 111 VAL A C 1
ATOM 836 O O . VAL A 1 111 ? 8.494 4.393 -4.715 1.00 97.44 111 VAL A O 1
ATOM 839 N N . VAL A 1 112 ? 6.388 4.968 -5.274 1.00 98.00 112 VAL A N 1
ATOM 840 C CA . VAL A 1 112 ? 5.794 4.654 -3.967 1.00 98.00 112 VAL A CA 1
ATOM 841 C C . VAL A 1 112 ? 5.982 3.175 -3.632 1.00 98.00 112 VAL A C 1
ATOM 843 O O . VAL A 1 112 ? 6.367 2.852 -2.516 1.00 98.00 112 VAL A O 1
ATOM 846 N N . ALA A 1 113 ? 5.773 2.280 -4.599 1.00 97.75 113 ALA A N 1
ATOM 847 C CA . ALA A 1 113 ? 5.953 0.843 -4.432 1.00 97.75 113 ALA A CA 1
ATOM 848 C C . ALA A 1 113 ? 7.390 0.460 -4.068 1.00 97.75 113 ALA A C 1
ATOM 850 O O . ALA A 1 113 ? 7.595 -0.383 -3.199 1.00 97.75 113 ALA A O 1
ATOM 851 N N . GLY A 1 114 ? 8.384 1.089 -4.704 1.00 97.81 114 GLY A N 1
ATOM 852 C CA . GLY A 1 114 ? 9.792 0.879 -4.370 1.00 97.81 114 GLY A CA 1
ATOM 853 C C . GLY A 1 114 ? 10.103 1.300 -2.934 1.00 97.81 114 GLY A C 1
ATOM 854 O O . GLY A 1 114 ? 10.716 0.537 -2.188 1.00 97.81 114 GLY A O 1
ATOM 855 N N . ALA A 1 115 ? 9.615 2.476 -2.524 1.00 98.06 115 ALA A N 1
ATOM 856 C CA . ALA A 1 115 ? 9.758 2.957 -1.152 1.00 98.06 115 ALA A CA 1
ATOM 857 C C . ALA A 1 115 ? 9.043 2.039 -0.145 1.00 98.06 115 ALA A C 1
ATOM 859 O O . ALA A 1 115 ? 9.642 1.657 0.856 1.00 98.06 115 ALA A O 1
ATOM 860 N N . LEU A 1 116 ? 7.805 1.628 -0.433 1.00 97.94 116 LEU A N 1
ATOM 861 C CA . LEU A 1 116 ? 7.035 0.706 0.401 1.00 97.94 116 LEU A CA 1
ATOM 862 C C . LEU A 1 116 ? 7.763 -0.635 0.557 1.00 97.94 116 LEU A C 1
ATOM 864 O O . LEU A 1 116 ? 7.993 -1.076 1.677 1.00 97.94 116 LEU A O 1
ATOM 868 N N . ALA A 1 117 ? 8.193 -1.255 -0.544 1.00 97.88 117 ALA A N 1
ATOM 869 C CA . ALA A 1 117 ? 8.913 -2.527 -0.509 1.00 97.88 117 ALA A CA 1
ATOM 870 C C . ALA A 1 117 ? 10.218 -2.431 0.298 1.00 97.88 117 ALA A C 1
ATOM 872 O O . ALA A 1 117 ? 10.539 -3.351 1.046 1.00 97.88 117 ALA A O 1
ATOM 873 N N . ALA A 1 118 ? 10.951 -1.316 0.201 1.00 97.44 118 ALA A N 1
ATOM 874 C CA . ALA A 1 118 ? 12.130 -1.082 1.034 1.00 97.44 118 ALA A CA 1
ATOM 875 C C . ALA A 1 118 ? 11.784 -1.077 2.534 1.00 97.44 118 ALA A C 1
ATOM 877 O O . ALA A 1 118 ? 12.435 -1.771 3.307 1.00 97.44 118 ALA A O 1
ATOM 878 N N . ARG A 1 119 ? 10.711 -0.387 2.945 1.00 95.94 119 ARG A N 1
ATOM 879 C CA . ARG A 1 119 ? 10.275 -0.356 4.356 1.00 95.94 119 ARG A CA 1
ATOM 880 C C . ARG A 1 119 ? 9.797 -1.714 4.866 1.00 95.94 119 ARG A C 1
ATOM 882 O O . ARG A 1 119 ? 10.103 -2.072 5.996 1.00 95.94 119 ARG A O 1
ATOM 889 N N . ILE A 1 120 ? 9.131 -2.503 4.025 1.00 95.00 120 ILE A N 1
ATOM 890 C CA . ILE A 1 120 ? 8.745 -3.879 4.372 1.00 95.00 120 ILE A CA 1
ATOM 891 C C . ILE A 1 120 ? 9.975 -4.792 4.516 1.00 95.00 120 ILE A C 1
ATOM 893 O O . ILE A 1 120 ? 9.997 -5.680 5.366 1.00 95.00 120 ILE A O 1
ATOM 897 N N . ARG A 1 121 ? 11.035 -4.586 3.725 1.00 95.00 121 ARG A N 1
ATOM 898 C CA . ARG A 1 121 ? 12.308 -5.312 3.907 1.00 95.00 121 ARG A CA 1
ATOM 899 C C . ARG A 1 121 ? 13.013 -4.945 5.210 1.00 95.00 121 ARG A C 1
ATOM 901 O O . ARG A 1 121 ? 13.673 -5.800 5.784 1.00 95.00 121 ARG A O 1
ATOM 908 N N . GLU A 1 122 ? 12.831 -3.713 5.672 1.00 94.00 122 GLU A N 1
ATOM 909 C CA . GLU A 1 122 ? 13.285 -3.224 6.979 1.00 94.00 122 GLU A CA 1
ATOM 910 C C . GLU A 1 122 ? 12.387 -3.688 8.146 1.00 94.00 122 GLU A C 1
ATOM 912 O O . GLU A 1 122 ? 12.612 -3.258 9.271 1.00 94.00 122 GLU A O 1
ATOM 917 N N . GLU A 1 123 ? 11.382 -4.540 7.894 1.00 91.12 123 GLU A N 1
ATOM 918 C CA . GLU A 1 123 ? 10.398 -5.021 8.882 1.00 91.12 123 GLU A CA 1
ATOM 919 C C . GLU A 1 123 ? 9.608 -3.893 9.572 1.00 91.12 123 GLU A C 1
ATOM 921 O O . GLU A 1 123 ? 9.161 -4.031 10.710 1.00 91.12 123 GLU A O 1
ATOM 926 N N . LYS A 1 124 ? 9.413 -2.764 8.878 1.00 91.06 124 LYS A N 1
ATOM 927 C CA . LYS A 1 124 ? 8.639 -1.628 9.393 1.00 91.06 124 LYS A CA 1
ATOM 928 C C . LYS A 1 124 ? 7.149 -1.785 9.126 1.00 91.06 124 LYS A C 1
ATOM 930 O O . LYS A 1 124 ? 6.736 -2.230 8.052 1.00 91.06 124 LYS A O 1
ATOM 935 N N . SER A 1 125 ? 6.347 -1.305 10.070 1.00 88.06 125 SER A N 1
ATOM 936 C CA . SER A 1 125 ? 4.914 -1.074 9.879 1.00 88.06 125 SER A CA 1
ATOM 937 C C . SER A 1 125 ? 4.721 0.187 9.032 1.00 88.06 125 SER A C 1
ATOM 939 O O . SER A 1 125 ? 5.326 1.219 9.310 1.00 88.06 125 SER A O 1
ATOM 941 N N . VAL A 1 126 ? 3.910 0.126 7.973 1.00 92.62 126 VAL A N 1
ATOM 942 C CA . VAL A 1 126 ? 3.744 1.248 7.031 1.00 92.62 126 VAL A CA 1
ATOM 943 C C . VAL A 1 126 ? 2.274 1.610 6.869 1.00 92.62 126 VAL A C 1
ATOM 945 O O . VAL A 1 126 ? 1.456 0.748 6.549 1.00 92.62 126 VAL A O 1
ATOM 948 N N . CYS A 1 127 ? 1.968 2.898 6.994 1.00 92.25 127 CYS A N 1
ATOM 949 C CA . CYS A 1 127 ? 0.665 3.481 6.717 1.00 92.25 127 CYS A CA 1
ATOM 950 C C . CYS A 1 127 ? 0.748 4.352 5.453 1.00 92.25 127 CYS A C 1
ATOM 952 O O . CYS A 1 127 ? 1.516 5.313 5.378 1.00 92.25 127 CYS A O 1
ATOM 954 N N . LEU A 1 128 ? -0.033 4.013 4.423 1.00 94.38 128 LEU A N 1
ATOM 955 C CA . LEU A 1 128 ? -0.198 4.880 3.255 1.00 94.38 128 LEU A CA 1
ATOM 956 C C . LEU A 1 128 ? -1.372 5.825 3.512 1.00 94.38 128 LEU A C 1
ATOM 958 O O . LEU A 1 128 ? -2.513 5.373 3.603 1.00 94.38 128 LEU A O 1
ATOM 962 N N . THR A 1 129 ? -1.115 7.129 3.576 1.00 93.19 129 THR A N 1
ATOM 963 C CA . THR A 1 129 ? -2.172 8.134 3.750 1.00 93.19 129 THR A CA 1
ATOM 964 C C . THR A 1 129 ? -2.485 8.792 2.414 1.00 93.19 129 THR A C 1
ATOM 966 O O . THR A 1 129 ? -1.596 9.271 1.719 1.00 93.19 129 THR A O 1
ATOM 969 N N . ALA A 1 130 ? -3.752 8.801 2.013 1.00 91.94 130 ALA A N 1
ATOM 970 C CA . ALA A 1 130 ? -4.170 9.310 0.711 1.00 91.94 130 ALA A CA 1
ATOM 971 C C . ALA A 1 130 ? -5.485 10.080 0.835 1.00 91.94 130 ALA A C 1
ATOM 973 O O . ALA A 1 130 ? -6.401 9.638 1.525 1.00 91.94 130 ALA A O 1
ATOM 974 N N . ILE A 1 131 ? -5.580 11.221 0.148 1.00 89.81 131 ILE A N 1
ATOM 975 C CA . ILE A 1 131 ? -6.780 12.067 0.129 1.00 89.81 131 ILE A CA 1
ATOM 976 C C . ILE A 1 131 ? -7.216 12.266 -1.322 1.00 89.81 131 ILE A C 1
ATOM 978 O O . ILE A 1 131 ? -6.440 12.747 -2.150 1.00 89.81 131 ILE A O 1
ATOM 982 N N . GLY A 1 132 ? -8.469 11.916 -1.614 1.00 88.06 132 GLY A N 1
ATOM 983 C CA . GLY A 1 132 ? -9.060 12.004 -2.949 1.00 88.06 132 GLY A CA 1
ATOM 984 C C . GLY A 1 132 ? -8.833 10.761 -3.816 1.00 88.06 132 GLY A C 1
ATOM 985 O O . GLY A 1 132 ? -7.923 9.962 -3.585 1.00 88.06 132 GLY A O 1
ATOM 986 N N . ILE A 1 133 ? -9.686 10.604 -4.832 1.00 86.12 133 ILE A N 1
ATOM 987 C CA . ILE A 1 133 ? -9.776 9.388 -5.655 1.00 86.12 133 ILE A CA 1
ATOM 988 C C . ILE A 1 133 ? -8.463 9.026 -6.355 1.00 86.12 133 ILE A C 1
ATOM 990 O O . ILE A 1 133 ? -8.037 7.874 -6.293 1.00 86.12 133 ILE A O 1
ATOM 994 N N . ASP A 1 134 ? -7.775 10.007 -6.941 1.00 90.19 134 ASP A N 1
ATOM 995 C CA . ASP A 1 134 ? -6.518 9.771 -7.653 1.00 90.19 134 ASP A CA 1
ATOM 996 C C . ASP A 1 134 ? -5.413 9.283 -6.706 1.00 90.19 134 ASP A C 1
ATOM 998 O O . ASP A 1 134 ? -4.683 8.344 -7.021 1.00 90.19 134 ASP A O 1
ATOM 1002 N N . ALA A 1 135 ? -5.310 9.882 -5.515 1.00 93.06 135 ALA A N 1
ATOM 1003 C CA . ALA A 1 135 ? -4.326 9.491 -4.511 1.00 93.06 135 ALA A CA 1
ATOM 1004 C C . ALA A 1 135 ? -4.587 8.075 -3.976 1.00 93.06 135 ALA A C 1
ATOM 1006 O O . ALA A 1 135 ? -3.653 7.284 -3.842 1.00 93.06 135 ALA A O 1
ATOM 1007 N N . VAL A 1 136 ? -5.855 7.738 -3.710 1.00 92.69 136 VAL A N 1
ATOM 1008 C CA . VAL A 1 136 ? -6.255 6.393 -3.265 1.00 92.69 136 VAL A CA 1
ATOM 1009 C C . VAL A 1 136 ? -5.969 5.364 -4.357 1.00 92.69 136 VAL A C 1
ATOM 1011 O O . VAL A 1 136 ? -5.374 4.324 -4.079 1.00 92.69 136 VAL A O 1
ATOM 1014 N N . SER A 1 137 ? -6.306 5.671 -5.611 1.00 91.38 137 SER A N 1
ATOM 1015 C CA . SER A 1 137 ? -6.003 4.809 -6.758 1.00 91.38 137 SER A CA 1
ATOM 1016 C C . SER A 1 137 ? -4.490 4.578 -6.896 1.00 91.38 137 SER A C 1
ATOM 1018 O O . SER A 1 137 ? -4.033 3.437 -7.015 1.00 91.38 137 SER A O 1
ATOM 1020 N N . ASN A 1 138 ? -3.683 5.637 -6.765 1.00 93.56 138 ASN A N 1
ATOM 1021 C CA . ASN A 1 138 ? -2.222 5.537 -6.771 1.00 93.56 138 ASN A CA 1
ATOM 1022 C C . ASN A 1 138 ? -1.686 4.672 -5.621 1.00 93.56 138 ASN A C 1
ATOM 1024 O O . ASN A 1 138 ? -0.756 3.895 -5.841 1.00 93.56 138 ASN A O 1
ATOM 1028 N N . ALA A 1 139 ? -2.272 4.760 -4.423 1.00 95.38 139 ALA A N 1
ATOM 1029 C CA . ALA A 1 139 ? -1.898 3.926 -3.283 1.00 95.38 139 ALA A CA 1
ATOM 1030 C C . ALA A 1 139 ? -2.194 2.438 -3.542 1.00 95.38 139 ALA A C 1
ATOM 1032 O O . ALA A 1 139 ? -1.324 1.594 -3.325 1.00 95.38 139 ALA A O 1
ATOM 1033 N N . VAL A 1 140 ? -3.369 2.102 -4.086 1.00 94.38 140 VAL A N 1
ATOM 1034 C CA . VAL A 1 140 ? -3.733 0.716 -4.444 1.00 94.38 140 VAL A CA 1
ATOM 1035 C C . VAL A 1 140 ? -2.782 0.149 -5.499 1.00 94.38 140 VAL A C 1
ATOM 1037 O O . VAL A 1 140 ? -2.268 -0.963 -5.349 1.00 94.38 140 VAL A O 1
ATOM 1040 N N . LEU A 1 141 ? -2.487 0.925 -6.543 1.00 93.19 141 LEU A N 1
ATOM 1041 C CA . LEU A 1 141 ? -1.529 0.534 -7.579 1.00 93.19 141 LEU A CA 1
ATOM 1042 C C . LEU A 1 141 ? -0.110 0.378 -7.016 1.00 93.19 141 LEU A C 1
ATOM 1044 O O . LEU A 1 141 ? 0.626 -0.515 -7.444 1.00 93.19 141 LEU A O 1
ATOM 1048 N N . ALA A 1 142 ? 0.285 1.224 -6.063 1.00 96.31 142 ALA A N 1
ATOM 1049 C CA . ALA A 1 142 ? 1.576 1.122 -5.397 1.00 96.31 142 ALA A CA 1
ATOM 1050 C C . ALA A 1 142 ? 1.677 -0.158 -4.561 1.00 96.31 142 ALA A C 1
ATOM 1052 O O . ALA A 1 142 ? 2.675 -0.864 -4.668 1.00 96.31 142 ALA A O 1
ATOM 1053 N N . ILE A 1 143 ? 0.630 -0.514 -3.808 1.00 96.62 143 ILE A N 1
ATOM 1054 C CA . ILE A 1 143 ? 0.564 -1.791 -3.081 1.00 96.62 143 ILE A CA 1
ATOM 1055 C C . ILE A 1 143 ? 0.702 -2.956 -4.070 1.00 96.62 143 ILE A C 1
ATOM 1057 O O . ILE A 1 143 ? 1.507 -3.854 -3.842 1.00 96.62 143 ILE A O 1
ATOM 1061 N N . GLY A 1 144 ? -0.012 -2.923 -5.201 1.00 94.19 144 GLY A N 1
ATOM 1062 C CA . GLY A 1 144 ? 0.073 -3.970 -6.226 1.00 94.19 144 GLY A CA 1
ATOM 1063 C C . GLY A 1 144 ? 1.484 -4.144 -6.784 1.00 94.19 144 GLY A C 1
ATOM 1064 O O . GLY A 1 144 ? 1.976 -5.265 -6.880 1.00 94.19 144 GLY A O 1
ATOM 1065 N N . ASN A 1 145 ? 2.168 -3.044 -7.109 1.00 95.44 145 ASN A N 1
ATOM 1066 C CA . ASN A 1 145 ? 3.558 -3.101 -7.568 1.00 95.44 145 ASN A CA 1
ATOM 1067 C C . ASN A 1 145 ? 4.514 -3.556 -6.455 1.00 95.44 145 ASN A C 1
ATOM 1069 O O . ASN A 1 145 ? 5.427 -4.328 -6.728 1.00 95.44 145 ASN A O 1
ATOM 1073 N N . ALA A 1 146 ? 4.301 -3.125 -5.209 1.00 97.75 146 ALA A N 1
ATOM 1074 C CA . ALA A 1 146 ? 5.141 -3.519 -4.082 1.00 97.75 146 ALA A CA 1
ATOM 1075 C C . ALA A 1 146 ? 5.066 -5.027 -3.825 1.00 97.75 146 ALA A C 1
ATOM 1077 O O . ALA A 1 146 ? 6.100 -5.640 -3.583 1.00 97.75 146 ALA A O 1
ATOM 1078 N N . ARG A 1 147 ? 3.880 -5.639 -3.959 1.00 96.44 147 ARG A N 1
ATOM 1079 C CA . ARG A 1 147 ? 3.723 -7.101 -3.900 1.00 96.44 147 ARG A CA 1
ATOM 1080 C C . ARG A 1 147 ? 4.624 -7.799 -4.916 1.00 96.44 147 ARG A C 1
ATOM 1082 O O . ARG A 1 147 ? 5.398 -8.663 -4.531 1.00 96.44 147 ARG A O 1
ATOM 1089 N N . LEU A 1 148 ? 4.608 -7.348 -6.172 1.00 94.69 148 LEU A N 1
ATOM 1090 C CA . LEU A 1 148 ? 5.480 -7.894 -7.220 1.00 94.69 148 LEU A CA 1
ATOM 1091 C C . LEU A 1 148 ? 6.971 -7.702 -6.905 1.00 94.69 148 LEU A C 1
ATOM 1093 O O . LEU A 1 148 ? 7.787 -8.564 -7.208 1.00 94.69 148 LEU A O 1
ATOM 1097 N N . TYR A 1 149 ? 7.352 -6.570 -6.308 1.00 96.94 149 TYR A N 1
ATOM 1098 C CA . TYR A 1 149 ? 8.746 -6.322 -5.925 1.00 96.94 149 TYR A CA 1
ATOM 1099 C C . TYR A 1 149 ? 9.206 -7.221 -4.774 1.00 96.94 149 TYR A C 1
ATOM 1101 O O . TYR A 1 149 ? 10.383 -7.564 -4.722 1.00 96.94 149 TYR A O 1
ATOM 1109 N N . LEU A 1 150 ? 8.296 -7.587 -3.871 1.00 97.12 150 LEU A N 1
ATOM 1110 C CA . LEU A 1 150 ? 8.560 -8.426 -2.702 1.00 97.12 150 LEU A CA 1
ATOM 1111 C C . LEU A 1 150 ? 8.559 -9.931 -3.018 1.00 97.12 150 LEU A C 1
ATOM 1113 O O . LEU A 1 150 ? 9.068 -10.713 -2.214 1.00 97.12 150 LEU A O 1
ATOM 1117 N N . GLU A 1 151 ? 8.073 -10.347 -4.195 1.00 94.88 151 GLU A N 1
ATOM 1118 C CA . GLU A 1 151 ? 8.159 -11.745 -4.653 1.00 94.88 151 GLU A CA 1
ATOM 1119 C C . GLU A 1 151 ? 9.609 -12.250 -4.680 1.00 94.88 151 GLU A C 1
ATOM 1121 O O . GLU A 1 151 ? 9.869 -13.403 -4.337 1.00 94.88 151 GLU A O 1
ATOM 1126 N N . GLN A 1 152 ? 10.563 -11.373 -5.017 1.00 92.50 152 GLN A N 1
ATOM 1127 C CA . GLN A 1 152 ? 11.998 -11.685 -5.025 1.00 92.50 152 GLN A CA 1
ATOM 1128 C C . GLN A 1 152 ? 12.539 -12.034 -3.630 1.00 92.50 152 GLN A C 1
ATOM 1130 O O . GLN A 1 152 ? 13.527 -12.755 -3.518 1.00 92.50 152 GLN A O 1
ATOM 1135 N N . ASP A 1 153 ? 11.877 -11.552 -2.578 1.00 95.81 153 ASP A N 1
ATOM 1136 C CA . ASP A 1 153 ? 12.215 -11.800 -1.177 1.00 95.81 153 ASP A CA 1
ATOM 1137 C C . ASP A 1 153 ? 11.348 -12.910 -0.553 1.00 95.81 153 ASP A C 1
ATOM 1139 O O . ASP A 1 153 ? 11.393 -13.113 0.659 1.00 95.81 153 ASP A O 1
ATOM 1143 N N . ALA A 1 154 ? 10.517 -13.597 -1.351 1.00 95.19 154 ALA A N 1
ATOM 1144 C CA . ALA A 1 154 ? 9.486 -14.530 -0.884 1.00 95.19 154 ALA A CA 1
ATOM 1145 C C . ALA A 1 154 ? 8.526 -13.916 0.164 1.00 95.19 154 ALA A C 1
ATOM 1147 O O . ALA A 1 154 ? 8.017 -14.614 1.045 1.00 95.19 154 ALA A O 1
ATOM 1148 N N . LYS A 1 155 ? 8.269 -12.604 0.064 1.00 94.00 155 LYS A N 1
ATOM 1149 C CA . LYS A 1 155 ? 7.365 -11.842 0.936 1.00 94.00 155 LYS A CA 1
ATOM 1150 C C . LYS A 1 155 ? 6.096 -11.438 0.181 1.00 94.00 155 LYS A C 1
ATOM 1152 O O . LYS A 1 155 ? 6.114 -11.219 -1.025 1.00 94.00 155 LYS A O 1
ATOM 1157 N N . ASP A 1 156 ? 4.992 -11.289 0.909 1.00 94.88 156 ASP A N 1
ATOM 1158 C CA . ASP A 1 156 ? 3.743 -10.714 0.397 1.00 94.88 156 ASP A CA 1
ATOM 1159 C C . ASP A 1 156 ? 3.115 -9.818 1.473 1.00 94.88 156 ASP A C 1
ATOM 1161 O O . ASP A 1 156 ? 3.360 -9.996 2.667 1.00 94.88 156 ASP A O 1
ATOM 1165 N N . ILE A 1 157 ? 2.302 -8.853 1.051 1.00 94.38 157 ILE A N 1
ATOM 1166 C CA . ILE A 1 157 ? 1.645 -7.880 1.927 1.00 94.38 157 ILE A CA 1
ATOM 1167 C C . ILE A 1 157 ? 0.140 -7.842 1.670 1.00 94.38 157 ILE A C 1
ATOM 1169 O O . ILE A 1 157 ? -0.340 -8.149 0.575 1.00 94.38 157 ILE A O 1
ATOM 1173 N N . ARG A 1 158 ? -0.618 -7.455 2.698 1.00 93.88 158 ARG A N 1
ATOM 1174 C CA . ARG A 1 158 ? -2.055 -7.160 2.622 1.00 93.88 158 ARG A CA 1
ATOM 1175 C C . ARG A 1 158 ? -2.292 -5.752 3.139 1.00 93.88 158 ARG A C 1
ATOM 1177 O O . ARG A 1 158 ? -1.582 -5.304 4.031 1.00 93.88 158 ARG A O 1
ATOM 1184 N N . ALA A 1 159 ? -3.297 -5.083 2.594 1.00 93.75 159 ALA A N 1
ATOM 1185 C CA . ALA A 1 159 ? -3.710 -3.768 3.049 1.00 93.75 159 ALA A CA 1
ATOM 1186 C C . ALA A 1 159 ? -5.001 -3.853 3.866 1.00 93.75 159 ALA A C 1
ATOM 1188 O O . ALA A 1 159 ? -5.893 -4.657 3.585 1.00 93.75 159 ALA A O 1
ATOM 1189 N N . GLN A 1 160 ? -5.077 -2.994 4.874 1.00 93.25 160 GLN A N 1
ATOM 1190 C CA . GLN A 1 160 ? -6.159 -2.879 5.843 1.00 93.25 160 GLN A CA 1
ATOM 1191 C C . GLN A 1 160 ? -6.613 -1.411 5.845 1.00 93.25 160 GLN A C 1
ATOM 1193 O O . GLN A 1 160 ? -6.081 -0.607 6.609 1.00 93.25 160 GLN A O 1
ATOM 1198 N N . PRO A 1 161 ? -7.541 -1.017 4.957 1.00 92.56 161 PRO A N 1
ATOM 1199 C CA . PRO A 1 161 ? -7.906 0.385 4.796 1.00 92.56 161 PRO A CA 1
ATOM 1200 C C . PRO A 1 161 ? -8.736 0.869 5.985 1.00 92.56 161 PRO A C 1
ATOM 1202 O O . PRO A 1 161 ? -9.619 0.158 6.459 1.00 92.56 161 PRO A O 1
ATOM 1205 N N . ALA A 1 162 ? -8.460 2.071 6.472 1.00 90.44 162 ALA A N 1
ATOM 1206 C CA . ALA A 1 162 ? -9.203 2.711 7.550 1.00 90.44 162 ALA A CA 1
ATOM 1207 C C . ALA A 1 162 ? -9.316 4.212 7.274 1.00 90.44 162 ALA A C 1
ATOM 1209 O O . ALA A 1 162 ? -8.469 4.788 6.588 1.00 90.44 162 ALA A O 1
ATOM 1210 N N . PHE A 1 163 ? -10.350 4.846 7.824 1.00 87.56 163 PHE A N 1
ATOM 1211 C CA . PHE A 1 163 ? -10.431 6.301 7.846 1.00 87.56 163 PHE A CA 1
ATOM 1212 C C . PHE A 1 163 ? -9.524 6.838 8.948 1.00 87.56 163 PHE A C 1
ATOM 1214 O O . PHE A 1 163 ? -9.590 6.392 10.092 1.00 87.56 163 PHE A O 1
ATOM 1221 N N . VAL A 1 164 ? -8.683 7.806 8.598 1.00 81.88 164 VAL A N 1
ATOM 1222 C CA . VAL A 1 164 ? -7.791 8.485 9.537 1.00 81.88 164 VAL A CA 1
ATOM 1223 C C . VAL A 1 164 ? -7.961 9.989 9.395 1.00 81.88 164 VAL A C 1
ATOM 1225 O O . VAL A 1 164 ? -8.062 10.516 8.285 1.00 81.88 164 VAL A O 1
ATOM 1228 N N . LEU A 1 165 ? -7.992 10.696 10.523 1.00 76.44 165 LEU A N 1
ATOM 1229 C CA . LEU A 1 165 ? -8.003 12.152 10.517 1.00 76.44 165 LEU A CA 1
ATOM 1230 C C . LEU A 1 165 ? -6.581 12.655 10.255 1.00 76.44 165 LEU A C 1
ATOM 1232 O O . LEU A 1 165 ? -5.734 12.649 11.147 1.00 76.44 165 LEU A O 1
ATOM 1236 N N . VAL A 1 166 ? -6.322 13.127 9.038 1.00 67.81 166 VAL A N 1
ATOM 1237 C CA . VAL A 1 166 ? -5.028 13.721 8.691 1.00 67.81 166 VAL A CA 1
ATOM 1238 C C . VAL A 1 166 ? -5.067 15.216 9.001 1.00 67.81 166 VAL A C 1
ATOM 1240 O O . VAL A 1 166 ? -5.728 15.989 8.310 1.00 67.81 166 VAL A O 1
ATOM 1243 N N . ARG A 1 167 ? -4.329 15.662 10.024 1.00 58.19 167 ARG A N 1
ATOM 1244 C CA . ARG A 1 167 ? -4.095 17.097 10.239 1.00 58.19 167 ARG A CA 1
ATOM 1245 C C . ARG A 1 167 ? -3.010 17.565 9.279 1.00 58.19 167 ARG A C 1
ATOM 1247 O O . ARG A 1 167 ? -1.823 17.420 9.559 1.00 58.19 167 ARG A O 1
ATOM 1254 N N . ARG A 1 168 ? -3.401 18.148 8.146 1.00 54.75 168 ARG A N 1
ATOM 1255 C CA . ARG A 1 168 ? -2.450 18.905 7.327 1.00 54.75 168 ARG A CA 1
ATOM 1256 C C . ARG A 1 168 ? -2.081 20.165 8.110 1.00 54.75 168 ARG A C 1
ATOM 1258 O O . ARG A 1 168 ? -2.906 21.061 8.259 1.00 54.75 168 ARG A O 1
ATOM 1265 N N . GLY A 1 169 ? -0.869 20.208 8.660 1.00 45.72 169 GLY A N 1
ATOM 1266 C CA . GLY A 1 169 ? -0.328 21.443 9.217 1.00 45.72 169 GLY A CA 1
ATOM 1267 C C . GLY A 1 169 ? -0.370 22.533 8.147 1.00 45.72 169 GLY A C 1
ATOM 1268 O O . GLY A 1 169 ? -0.053 22.264 6.986 1.00 45.72 169 GLY A O 1
ATOM 1269 N N . LEU A 1 170 ? -0.786 23.741 8.531 1.00 41.81 170 LEU A N 1
ATOM 1270 C CA . LEU A 1 170 ? -0.539 24.949 7.752 1.00 41.81 170 LEU A CA 1
ATOM 1271 C C . LEU A 1 170 ? 0.972 25.014 7.509 1.00 41.81 170 LEU A C 1
ATOM 1273 O O . LEU A 1 170 ? 1.735 25.381 8.400 1.00 41.81 170 LEU A O 1
ATOM 1277 N N . VAL A 1 171 ? 1.416 24.597 6.325 1.00 42.38 171 VAL A N 1
ATOM 1278 C CA . VAL A 1 171 ? 2.760 24.921 5.866 1.00 42.38 171 VAL A CA 1
ATOM 1279 C C . VAL 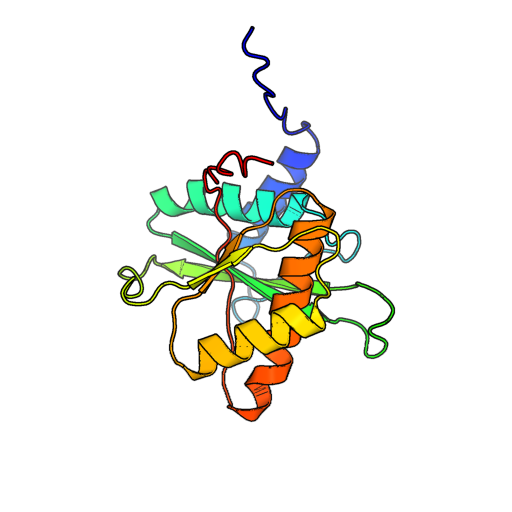A 1 171 ? 2.691 26.400 5.534 1.00 42.38 171 VAL A C 1
ATOM 1281 O O . VAL A 1 171 ? 2.139 26.788 4.509 1.00 42.38 171 VAL A O 1
ATOM 1284 N N . GLY A 1 172 ? 3.146 27.218 6.480 1.00 47.91 172 GLY A N 1
ATOM 1285 C CA . GLY A 1 172 ? 3.351 28.634 6.255 1.00 47.91 172 GLY A CA 1
ATOM 1286 C C . GLY A 1 172 ? 4.335 28.825 5.108 1.00 47.91 172 GLY A C 1
ATOM 1287 O O . GLY A 1 172 ? 5.448 28.299 5.148 1.00 47.91 172 GLY A O 1
ATOM 1288 N N . THR A 1 173 ? 3.901 29.586 4.115 1.00 38.25 173 THR A N 1
ATOM 1289 C CA . THR A 1 173 ? 4.748 30.370 3.217 1.00 38.25 173 THR A CA 1
ATOM 1290 C C . THR A 1 173 ? 4.055 31.695 2.996 1.00 38.25 173 THR A C 1
ATOM 1292 O O . THR A 1 173 ? 2.857 31.636 2.632 1.00 38.25 173 THR A O 1
#

Foldseek 3Di:
DDPPPPPPCDPVLVVVLVCVLVVVVDDDPDDDFFDWDDWPDPWVSVLVSQQVSQVVCVVVQKAKWWAWAAPDPPVVDLTITIGMDMDGNDDDDDQVAEAEDEFELPDALLVLLVVVLVCVVVVHHYDYHYDHTSRSSSPNSNLNNNQVVCVVVVDGDIDGRHDDDDPPPPPDD

pLDDT: mean 73.6, std 23.02, range [28.22, 98.06]

Sequence (173 aa):
MDDGMEDDVEAGEIGEIAEVAETAGGKTRGPPGKTPLEPELVGSNFIKAIAIARTYLAQDELDLSFQPAFRDADRSKKSVALYMSKTKVRAPISIVDEVDMPIGRESKPQVVAGALAARIREEKSVCLTAIGIDAVSNAVLAIGNARLYLEQDAKDIRAQPAFVLVRRGLVGT

InterPro domains:
  IPR007347 Sporulation stage V, protein S [PF04232] (46-76)
  IPR007347 Sporulation stage V, protein S [PF04232] (103-167)
  IPR007347 Sporulation stage V, protein S [PTHR35331] (11-166)
  IPR036882 Alba-like domain superfamily [G3DSA:3.30.110.20] (11-91)
  IPR036882 Alba-like domain superfamily [G3DSA:3.30.110.20] (101-170)